Protein AF-A0A920LY20-F1 (afdb_monomer_lite)

pLDDT: mean 76.47, std 12.25, range [40.38, 89.88]

Structure (mmCIF, N/CA/C/O backbone):
data_AF-A0A920LY20-F1
#
_entry.id   AF-A0A920LY20-F1
#
loop_
_atom_site.group_PDB
_atom_site.id
_atom_site.type_symbol
_atom_site.label_atom_id
_atom_site.label_alt_id
_atom_site.label_comp_id
_atom_site.label_asym_id
_atom_site.label_entity_id
_atom_site.label_seq_id
_atom_site.pdbx_PDB_ins_code
_atom_site.Cartn_x
_atom_site.Cartn_y
_atom_site.Cartn_z
_atom_site.occupancy
_atom_site.B_iso_or_equiv
_atom_site.auth_seq_id
_atom_site.auth_comp_id
_atom_site.auth_asym_id
_atom_site.auth_atom_id
_atom_site.pdbx_PDB_model_num
ATOM 1 N N . MET A 1 1 ? 10.835 1.642 14.638 1.00 70.69 1 MET A N 1
ATOM 2 C CA . MET A 1 1 ? 9.613 1.029 15.186 1.00 70.69 1 MET A CA 1
ATOM 3 C C . MET A 1 1 ? 10.003 -0.316 15.751 1.00 70.69 1 MET A C 1
ATOM 5 O O . MET A 1 1 ? 10.782 -1.014 15.113 1.00 70.69 1 MET A O 1
ATOM 9 N N . THR A 1 2 ? 9.523 -0.653 16.938 1.00 85.81 2 THR A N 1
ATOM 10 C CA . THR A 1 2 ? 9.614 -2.015 17.473 1.00 85.81 2 THR A CA 1
ATOM 11 C C . THR A 1 2 ? 8.689 -2.956 16.682 1.00 85.81 2 THR A C 1
ATOM 13 O O . THR A 1 2 ? 7.772 -2.473 16.012 1.00 85.81 2 THR A O 1
ATOM 16 N N . PRO A 1 3 ? 8.862 -4.289 16.767 1.00 81.12 3 PRO A N 1
ATOM 17 C CA . PRO A 1 3 ? 7.944 -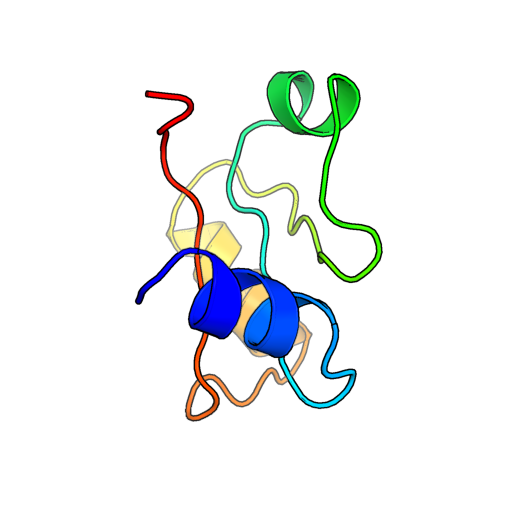5.241 16.131 1.00 81.12 3 PRO A CA 1
ATOM 18 C C . PRO A 1 3 ? 6.477 -5.063 16.554 1.00 81.12 3 PRO A C 1
ATOM 20 O O . PRO A 1 3 ? 5.566 -5.254 15.753 1.00 81.12 3 PRO A O 1
ATOM 23 N N . LEU A 1 4 ? 6.237 -4.639 17.799 1.00 85.69 4 LEU A N 1
ATOM 24 C CA . LEU A 1 4 ? 4.889 -4.370 18.297 1.00 85.69 4 LEU A CA 1
ATOM 25 C C . LEU A 1 4 ? 4.314 -3.070 17.717 1.00 85.69 4 LEU A C 1
ATOM 27 O O . LEU A 1 4 ? 3.175 -3.046 17.261 1.00 85.69 4 LEU A O 1
ATOM 31 N N . GLU A 1 5 ? 5.110 -1.997 17.682 1.00 83.81 5 GLU A N 1
ATOM 32 C CA . GLU A 1 5 ? 4.715 -0.749 17.011 1.00 83.81 5 GLU A CA 1
ATOM 33 C C . GLU A 1 5 ? 4.434 -0.979 15.525 1.00 83.81 5 GLU A C 1
ATOM 35 O O . GLU A 1 5 ? 3.560 -0.333 14.953 1.00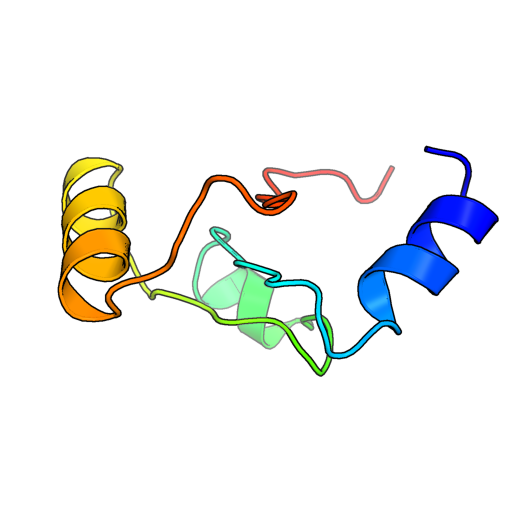 83.81 5 GLU A O 1
ATOM 40 N N . TRP A 1 6 ? 5.168 -1.907 14.912 1.00 79.81 6 TRP A N 1
ATOM 41 C CA . TRP A 1 6 ? 4.945 -2.346 13.547 1.00 79.81 6 TRP A CA 1
ATOM 42 C C . TRP A 1 6 ? 3.607 -3.059 13.377 1.00 79.81 6 TRP A C 1
ATOM 44 O O . TRP A 1 6 ? 2.816 -2.620 12.549 1.00 79.81 6 TRP A O 1
ATOM 54 N N . SER A 1 7 ? 3.317 -4.097 14.170 1.00 82.25 7 SER A N 1
ATOM 55 C CA . SER A 1 7 ? 2.031 -4.810 14.074 1.00 82.25 7 SER A CA 1
ATOM 56 C C . SER A 1 7 ? 0.859 -3.843 14.231 1.00 82.25 7 SER A C 1
ATOM 58 O O . SER A 1 7 ? -0.015 -3.785 13.370 1.00 82.25 7 SER A O 1
ATOM 60 N N . ASN A 1 8 ? 0.918 -2.980 15.252 1.00 86.69 8 ASN A N 1
ATOM 61 C CA . ASN A 1 8 ? -0.115 -1.977 15.508 1.00 86.69 8 ASN A CA 1
ATOM 62 C C . ASN A 1 8 ? -0.290 -1.004 14.332 1.00 86.69 8 ASN A C 1
ATOM 64 O O . ASN A 1 8 ? -1.404 -0.598 14.016 1.00 86.69 8 ASN A O 1
ATOM 68 N N . PHE A 1 9 ? 0.806 -0.622 13.674 1.00 83.75 9 PHE A N 1
ATOM 69 C CA . PHE A 1 9 ? 0.758 0.264 12.518 1.00 83.75 9 PHE A CA 1
ATOM 70 C C . PHE A 1 9 ? 0.108 -0.400 11.301 1.00 83.75 9 PHE A C 1
ATOM 72 O O . PHE A 1 9 ? -0.693 0.237 10.619 1.00 83.75 9 PHE A O 1
ATOM 79 N N . VAL A 1 10 ? 0.448 -1.663 11.029 1.00 80.06 10 VAL A N 1
ATOM 80 C CA . VAL A 1 10 ? -0.067 -2.406 9.869 1.00 80.06 10 VAL A CA 1
ATOM 81 C C . VAL A 1 10 ? -1.545 -2.784 10.041 1.00 80.06 10 VAL A C 1
ATOM 83 O O . VAL A 1 10 ? -2.287 -2.875 9.059 1.00 80.06 10 VAL A O 1
ATOM 86 N N . GLU A 1 11 ? -1.978 -3.000 11.282 1.00 83.44 11 GLU A N 1
ATOM 87 C CA . GLU A 1 11 ? -3.355 -3.370 11.624 1.00 83.44 11 GLU A CA 1
ATOM 88 C C . GLU A 1 11 ? -4.327 -2.184 11.653 1.00 83.44 11 GLU A C 1
ATOM 90 O O . GLU A 1 11 ? -5.525 -2.382 11.448 1.00 83.44 11 GLU A O 1
ATOM 95 N N . ASP A 1 12 ? -3.842 -0.958 11.867 1.00 85.00 12 ASP A N 1
ATOM 96 C CA . ASP A 1 12 ? -4.693 0.232 11.916 1.00 85.00 12 ASP A CA 1
ATOM 97 C C . ASP A 1 12 ? -5.229 0.597 10.513 1.00 85.00 12 ASP A C 1
ATOM 99 O O . ASP A 1 12 ? -4.455 0.973 9.625 1.00 85.00 12 ASP A O 1
ATOM 103 N N . PRO A 1 13 ? -6.559 0.538 10.293 1.00 82.38 13 PRO A N 1
ATOM 104 C CA . PRO A 1 13 ? -7.176 0.782 8.989 1.00 82.38 13 PRO A CA 1
ATOM 105 C C . PRO A 1 13 ? -7.082 2.242 8.525 1.00 82.38 13 PRO A C 1
ATOM 107 O O . PRO A 1 13 ? -7.390 2.532 7.369 1.00 82.38 13 PRO A O 1
ATOM 110 N N . ASN A 1 14 ? -6.679 3.167 9.400 1.00 83.38 14 ASN A N 1
ATOM 111 C CA . ASN A 1 14 ? -6.455 4.566 9.035 1.00 83.38 14 ASN A CA 1
ATOM 112 C C . ASN A 1 14 ? -5.079 4.791 8.395 1.00 83.38 14 ASN A C 1
ATOM 114 O O . ASN A 1 14 ? -4.841 5.854 7.812 1.00 83.38 14 ASN A O 1
ATOM 118 N N . ASN A 1 15 ? -4.172 3.815 8.493 1.00 83.75 15 ASN A N 1
ATOM 119 C CA . ASN A 1 15 ? -2.858 3.900 7.876 1.00 83.75 15 ASN A CA 1
ATOM 120 C C . ASN A 1 15 ? -2.909 3.461 6.413 1.00 83.75 15 ASN A C 1
ATOM 122 O O . ASN A 1 15 ? -3.572 2.497 6.035 1.00 83.75 15 ASN A O 1
ATOM 126 N N . ILE A 1 16 ? -2.157 4.177 5.578 1.00 81.94 16 ILE A N 1
ATOM 127 C CA . ILE A 1 16 ? -2.005 3.852 4.163 1.00 81.94 16 ILE A CA 1
ATOM 128 C C . ILE A 1 16 ? -0.658 3.162 3.986 1.00 81.94 16 ILE A C 1
ATOM 130 O O . ILE A 1 16 ? 0.399 3.774 4.150 1.00 81.94 16 ILE A O 1
ATOM 134 N N . ILE A 1 17 ? -0.705 1.889 3.610 1.00 83.88 17 ILE A N 1
ATOM 135 C CA . ILE A 1 17 ? 0.480 1.073 3.359 1.00 83.88 17 ILE A CA 1
ATOM 136 C C . ILE A 1 17 ? 0.635 0.941 1.850 1.00 83.88 17 ILE A C 1
ATOM 138 O O . ILE A 1 17 ? -0.281 0.476 1.173 1.00 83.88 17 ILE A O 1
ATOM 142 N N . ILE A 1 18 ? 1.779 1.361 1.313 1.00 83.88 18 ILE A N 1
ATOM 143 C CA . ILE A 1 18 ? 2.046 1.282 -0.125 1.00 83.88 18 ILE A CA 1
ATOM 144 C C . ILE A 1 18 ? 3.214 0.329 -0.346 1.00 83.88 18 ILE A C 1
ATOM 146 O O . ILE A 1 18 ? 4.347 0.616 0.038 1.00 83.88 18 ILE A O 1
ATOM 150 N N . ASP A 1 19 ? 2.926 -0.807 -0.971 1.00 82.25 19 ASP A N 1
ATOM 151 C CA . ASP A 1 19 ? 3.924 -1.820 -1.283 1.00 82.25 19 ASP A CA 1
ATOM 152 C C . ASP A 1 19 ? 4.579 -1.490 -2.625 1.00 82.25 19 ASP A C 1
ATOM 154 O O . ASP A 1 19 ? 3.999 -1.708 -3.685 1.00 82.25 19 ASP A O 1
ATOM 158 N N . VAL A 1 20 ? 5.768 -0.893 -2.582 1.00 79.69 20 VAL A N 1
ATOM 159 C CA . VAL A 1 20 ? 6.501 -0.443 -3.779 1.00 79.69 20 VAL A CA 1
ATOM 160 C C . VAL A 1 20 ? 7.442 -1.511 -4.343 1.00 79.69 20 VAL A C 1
ATOM 162 O O . VAL A 1 20 ? 8.236 -1.214 -5.237 1.00 79.69 20 VAL A O 1
ATOM 165 N N . ARG A 1 21 ? 7.372 -2.742 -3.822 1.00 79.06 21 ARG A N 1
ATOM 166 C CA . ARG A 1 21 ? 8.137 -3.883 -4.332 1.00 79.06 21 ARG A CA 1
ATOM 167 C C . ARG A 1 21 ? 7.632 -4.315 -5.703 1.00 79.06 21 ARG A C 1
ATOM 169 O O . ARG A 1 21 ? 6.513 -3.991 -6.115 1.00 79.06 21 ARG A O 1
ATOM 176 N N . ASN A 1 22 ? 8.464 -5.070 -6.414 1.00 74.25 22 ASN A N 1
ATOM 177 C CA . ASN A 1 22 ? 8.098 -5.569 -7.734 1.00 74.25 22 ASN A CA 1
ATOM 178 C C . ASN A 1 22 ? 6.969 -6.625 -7.662 1.00 74.25 22 ASN A C 1
ATOM 180 O O . ASN A 1 22 ? 6.690 -7.222 -6.620 1.00 74.25 22 ASN A O 1
ATOM 184 N N . ASP A 1 23 ? 6.323 -6.878 -8.803 1.00 74.25 23 ASP A N 1
ATOM 185 C CA . ASP A 1 23 ? 5.190 -7.810 -8.916 1.00 74.25 23 ASP A CA 1
ATOM 186 C C . ASP A 1 23 ? 5.521 -9.255 -8.510 1.00 74.25 23 ASP A C 1
ATOM 188 O O . ASP A 1 23 ? 4.619 -10.005 -8.137 1.00 74.25 23 ASP A O 1
ATOM 192 N N . TYR A 1 24 ? 6.788 -9.670 -8.592 1.00 73.94 24 TYR A N 1
ATOM 193 C CA . TYR A 1 24 ? 7.201 -11.004 -8.159 1.00 73.94 24 TYR A CA 1
ATOM 194 C C . TYR A 1 24 ? 7.164 -11.110 -6.631 1.00 73.94 24 TYR A C 1
ATOM 196 O O . TYR A 1 24 ? 6.535 -12.017 -6.092 1.00 73.94 24 TYR A O 1
ATOM 204 N N . GLU A 1 25 ? 7.752 -10.144 -5.931 1.00 73.44 25 GLU A N 1
ATOM 205 C CA . GLU A 1 25 ? 7.769 -10.092 -4.465 1.00 73.44 25 GLU A CA 1
ATOM 206 C C . GLU A 1 25 ? 6.362 -9.949 -3.870 1.00 73.44 25 GLU A C 1
ATOM 208 O O . GLU A 1 25 ? 6.050 -10.582 -2.861 1.00 73.44 25 GLU A O 1
ATOM 213 N N . ASN A 1 26 ? 5.481 -9.193 -4.532 1.00 70.81 26 ASN A N 1
ATOM 214 C CA . ASN A 1 26 ? 4.080 -9.058 -4.118 1.00 70.81 26 ASN A CA 1
ATOM 215 C C . ASN A 1 26 ? 3.324 -10.395 -4.156 1.00 70.81 26 ASN A C 1
ATOM 217 O O . ASN A 1 26 ? 2.467 -10.641 -3.308 1.00 70.81 26 ASN A O 1
ATOM 221 N N . LYS A 1 27 ? 3.651 -11.276 -5.111 1.00 74.19 27 LYS A N 1
ATOM 222 C CA . LYS A 1 27 ? 3.039 -12.610 -5.231 1.00 74.19 27 LYS A CA 1
ATOM 223 C C . LYS A 1 27 ? 3.515 -13.587 -4.160 1.00 74.19 27 LYS A C 1
ATOM 225 O O . LYS A 1 27 ? 2.779 -14.514 -3.841 1.00 74.19 27 LYS A O 1
ATOM 230 N N . VAL A 1 28 ? 4.717 -13.387 -3.615 1.00 77.94 28 VAL A N 1
ATOM 231 C CA . VAL A 1 28 ? 5.238 -14.187 -2.491 1.00 77.94 28 VAL A CA 1
ATOM 232 C C . VAL A 1 28 ? 4.468 -13.871 -1.206 1.00 77.94 28 VAL A C 1
ATOM 234 O O . VAL A 1 28 ? 4.251 -14.748 -0.376 1.00 77.94 28 VAL A O 1
ATOM 237 N N . GLY A 1 29 ? 4.001 -12.632 -1.067 1.00 72.62 29 GLY A N 1
ATOM 238 C CA . GLY A 1 29 ? 3.121 -12.216 0.013 1.00 72.62 29 GLY A CA 1
ATOM 239 C C . GLY A 1 29 ? 3.197 -10.714 0.232 1.00 72.62 29 GLY A C 1
ATOM 240 O O . GLY A 1 29 ? 4.257 -10.101 0.097 1.00 72.62 29 GLY A O 1
ATOM 241 N N . THR A 1 30 ? 2.069 -10.115 0.594 1.00 76.38 30 THR A N 1
ATOM 242 C CA . THR A 1 30 ? 1.973 -8.703 0.967 1.00 76.38 30 THR A CA 1
ATOM 243 C C . THR A 1 30 ? 1.063 -8.550 2.183 1.00 76.38 30 THR A C 1
ATOM 245 O O . THR A 1 30 ? 0.309 -9.464 2.529 1.00 76.38 30 THR A O 1
ATOM 248 N N . PHE A 1 31 ? 1.141 -7.407 2.860 1.00 77.88 31 PHE A N 1
ATOM 249 C CA . PHE A 1 31 ? 0.237 -7.112 3.965 1.00 77.88 31 PHE A CA 1
ATOM 250 C C . PHE A 1 31 ? -1.193 -6.962 3.452 1.00 77.88 31 PHE A C 1
ATOM 252 O O . PHE A 1 31 ? -1.432 -6.352 2.415 1.00 77.88 31 PHE A O 1
ATOM 259 N N . LYS A 1 32 ? -2.163 -7.480 4.210 1.00 77.62 32 LYS A N 1
ATOM 260 C CA . LYS A 1 32 ? -3.581 -7.519 3.815 1.00 77.62 32 LYS A CA 1
ATOM 261 C C . LYS A 1 32 ? -4.155 -6.150 3.417 1.00 77.62 32 LYS A C 1
ATOM 263 O O . LYS A 1 32 ? -5.030 -6.089 2.561 1.00 77.62 32 LYS A O 1
ATOM 268 N N . ASN A 1 33 ? -3.654 -5.077 4.027 1.00 78.94 33 ASN A N 1
ATOM 269 C CA . ASN A 1 33 ? -4.129 -3.708 3.819 1.00 78.94 33 ASN A CA 1
ATOM 270 C C . ASN A 1 33 ? -3.208 -2.881 2.902 1.00 78.94 33 ASN A C 1
ATOM 272 O O . ASN A 1 33 ? -3.371 -1.665 2.806 1.00 78.94 33 ASN A O 1
ATOM 276 N N . SER A 1 34 ? -2.213 -3.504 2.260 1.00 84.06 34 SER A N 1
ATOM 277 C CA . SER A 1 34 ? -1.292 -2.789 1.381 1.00 84.06 34 SER A CA 1
ATOM 278 C C . SER A 1 34 ? -1.911 -2.496 0.014 1.00 84.06 34 SER A C 1
ATOM 280 O O . SER A 1 34 ? -2.755 -3.230 -0.506 1.00 84.06 34 SER A O 1
ATOM 282 N N . ILE A 1 35 ? -1.456 -1.404 -0.592 1.00 85.06 35 ILE A N 1
ATOM 283 C CA . ILE A 1 35 ? -1.763 -1.051 -1.972 1.00 85.06 35 ILE A CA 1
ATOM 284 C C . ILE A 1 35 ? -0.476 -1.193 -2.775 1.00 85.06 35 ILE A C 1
ATOM 286 O O . ILE A 1 35 ? 0.481 -0.459 -2.541 1.00 85.06 35 ILE A O 1
ATOM 290 N N . SER A 1 36 ? -0.459 -2.106 -3.744 1.00 85.69 36 SER A N 1
ATOM 291 C CA . SER A 1 36 ? 0.619 -2.160 -4.730 1.00 85.69 36 SER A CA 1
ATOM 292 C C . SER A 1 36 ? 0.289 -1.216 -5.891 1.00 85.69 36 SER A C 1
ATOM 294 O O . SER A 1 36 ? -0.757 -1.375 -6.530 1.00 85.69 36 SER A O 1
ATOM 296 N N . PRO A 1 37 ? 1.128 -0.204 -6.175 1.00 83.44 37 PRO A N 1
ATOM 297 C CA . PRO A 1 37 ? 0.869 0.748 -7.243 1.00 83.44 37 PRO A CA 1
ATOM 298 C C . PRO A 1 37 ? 1.227 0.178 -8.628 1.00 83.44 37 PRO A C 1
ATOM 300 O O . PRO A 1 37 ? 0.859 0.788 -9.629 1.00 83.44 37 PRO A O 1
ATOM 303 N N . ASN A 1 38 ? 1.919 -0.973 -8.685 1.00 82.75 38 ASN A N 1
ATOM 304 C CA . ASN A 1 38 ? 2.491 -1.583 -9.892 1.00 82.75 38 ASN A CA 1
ATOM 305 C C . ASN A 1 38 ? 3.236 -0.563 -10.773 1.00 82.75 38 ASN A C 1
ATOM 307 O O . ASN A 1 38 ? 2.922 -0.350 -11.945 1.00 82.75 38 ASN A O 1
ATOM 311 N N . THR A 1 39 ? 4.196 0.133 -10.165 1.00 83.06 39 THR A N 1
ATOM 312 C CA . THR A 1 39 ? 4.974 1.192 -10.819 1.00 83.06 39 THR A CA 1
ATOM 313 C C . THR A 1 39 ? 6.408 0.746 -11.027 1.00 83.06 39 THR A C 1
ATOM 315 O O . THR A 1 39 ? 7.033 0.224 -10.107 1.00 83.06 39 THR A O 1
ATOM 318 N N . LYS A 1 40 ? 6.959 1.009 -12.211 1.00 79.94 40 LYS A N 1
ATOM 319 C CA . LYS A 1 40 ? 8.315 0.592 -12.603 1.00 79.94 40 LYS A CA 1
ATOM 320 C C . LYS A 1 40 ? 9.392 1.605 -12.233 1.00 79.94 40 LYS A C 1
ATOM 322 O O . LYS A 1 40 ? 10.578 1.299 -12.284 1.00 79.94 40 LYS A O 1
ATOM 327 N N . ASN A 1 41 ? 8.998 2.834 -11.919 1.00 80.31 41 ASN A N 1
ATOM 328 C CA . ASN A 1 41 ? 9.910 3.911 -11.562 1.00 80.31 41 ASN A CA 1
ATOM 329 C C . ASN A 1 41 ? 9.229 4.929 -10.639 1.00 80.31 41 ASN A C 1
ATOM 331 O O . ASN A 1 41 ? 8.011 4.960 -10.463 1.00 80.31 41 ASN A O 1
ATOM 335 N N . PHE A 1 42 ? 10.041 5.817 -10.074 1.00 81.25 42 PHE A N 1
ATOM 336 C CA . PHE A 1 42 ? 9.580 6.822 -9.122 1.00 81.25 42 PHE A CA 1
ATOM 337 C C . PHE A 1 42 ? 8.613 7.862 -9.717 1.00 81.25 42 PHE A C 1
ATOM 339 O O . PHE A 1 42 ? 7.810 8.448 -8.989 1.00 81.25 42 PHE A O 1
ATOM 346 N N . ARG A 1 43 ? 8.668 8.119 -11.031 1.00 87.19 43 ARG A N 1
ATOM 347 C CA . ARG A 1 43 ? 7.742 9.055 -11.687 1.00 87.19 43 ARG A CA 1
ATOM 348 C C . ARG A 1 43 ? 6.334 8.468 -11.724 1.00 87.19 43 ARG A C 1
ATOM 350 O O . ARG A 1 43 ? 5.404 9.131 -11.278 1.00 87.19 43 ARG A O 1
ATOM 357 N N . GLU A 1 44 ? 6.208 7.214 -12.144 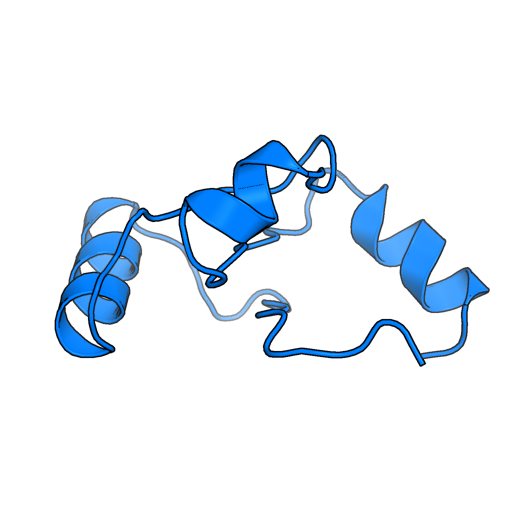1.00 87.50 44 GLU A N 1
ATOM 358 C CA . GLU A 1 44 ? 4.939 6.481 -12.125 1.00 87.50 44 GLU A CA 1
ATOM 359 C C . GLU A 1 44 ? 4.358 6.386 -10.707 1.00 87.50 44 GLU A C 1
ATOM 361 O O . GLU A 1 44 ? 3.157 6.567 -10.519 1.00 87.50 44 GLU A O 1
ATOM 366 N N . PHE A 1 45 ? 5.206 6.200 -9.689 1.00 85.19 45 PHE A N 1
ATOM 367 C CA . PHE A 1 45 ? 4.781 6.248 -8.287 1.00 85.19 45 PHE A CA 1
ATOM 368 C C . PHE A 1 45 ? 4.170 7.603 -7.898 1.00 85.19 45 PHE A C 1
ATOM 370 O O . PHE A 1 45 ? 3.092 7.658 -7.302 1.00 85.19 45 PHE A O 1
ATOM 377 N N . LYS A 1 46 ? 4.817 8.717 -8.265 1.00 85.00 46 LYS A N 1
ATOM 378 C CA . LYS A 1 46 ? 4.270 10.065 -8.025 1.00 85.00 46 LYS A CA 1
ATOM 379 C C . LYS A 1 46 ? 2.927 10.268 -8.720 1.00 85.00 46 LYS A C 1
ATOM 381 O O . LYS A 1 46 ? 2.036 10.898 -8.148 1.00 85.00 46 LYS A O 1
ATOM 386 N N . ASP A 1 47 ? 2.781 9.749 -9.931 1.00 89.88 47 ASP A N 1
ATOM 387 C CA . ASP A 1 47 ? 1.538 9.857 -10.691 1.00 89.88 47 ASP A CA 1
ATOM 388 C C . ASP A 1 47 ? 0.426 9.006 -10.068 1.00 89.88 47 ASP A C 1
ATOM 390 O O . ASP A 1 47 ? -0.705 9.479 -9.940 1.00 89.88 47 ASP A O 1
ATOM 394 N N . PHE A 1 48 ? 0.747 7.805 -9.577 1.00 88.25 48 PHE A N 1
ATOM 395 C CA . PHE A 1 48 ? -0.170 6.970 -8.799 1.00 88.25 48 PHE A CA 1
ATOM 396 C C . PHE A 1 48 ? -0.692 7.703 -7.555 1.00 88.25 48 PHE A C 1
ATOM 398 O O . PHE A 1 48 ? -1.907 7.794 -7.360 1.00 88.25 48 PHE A O 1
ATOM 405 N N . VAL A 1 49 ? 0.209 8.281 -6.755 1.00 86.56 49 VAL A N 1
ATOM 406 C CA . VAL A 1 49 ? -0.127 9.046 -5.542 1.00 86.56 49 VAL A CA 1
ATOM 407 C C . VAL A 1 49 ? -1.099 10.180 -5.860 1.00 86.56 49 VAL A C 1
ATOM 409 O O . VAL A 1 49 ? -2.130 10.320 -5.198 1.00 86.56 49 VAL A O 1
ATOM 412 N N . LYS A 1 50 ? -0.786 10.974 -6.893 1.00 88.19 50 LYS A N 1
ATOM 413 C CA . LYS A 1 50 ? -1.626 12.097 -7.331 1.00 88.19 50 LYS A CA 1
ATOM 414 C C . LYS A 1 50 ? -2.992 11.617 -7.807 1.00 88.19 50 LYS A C 1
ATOM 416 O O . LYS A 1 50 ? -4.007 12.157 -7.382 1.00 88.19 50 LYS A O 1
ATOM 421 N N . LYS A 1 51 ? -3.031 10.583 -8.653 1.00 89.56 51 LYS A N 1
ATOM 422 C CA . LYS A 1 51 ? -4.272 10.029 -9.215 1.00 89.56 51 LYS A CA 1
ATOM 423 C C . LYS A 1 51 ? -5.196 9.468 -8.137 1.00 89.56 51 LYS A C 1
ATOM 425 O O . LYS A 1 51 ? -6.412 9.584 -8.250 1.00 89.56 51 LYS A O 1
ATOM 430 N N . LYS A 1 52 ? -4.628 8.856 -7.098 1.00 86.69 52 LYS A N 1
ATOM 431 C CA . LYS A 1 52 ? -5.375 8.333 -5.949 1.00 86.69 52 LYS A CA 1
ATOM 432 C C . LYS A 1 52 ? -5.711 9.405 -4.908 1.00 86.69 52 LYS A C 1
ATOM 434 O O . LYS A 1 52 ? -6.372 9.078 -3.929 1.00 86.69 52 LYS A O 1
ATOM 439 N N . ASN A 1 53 ? -5.281 10.654 -5.121 1.00 85.38 53 ASN A N 1
ATOM 440 C CA . ASN A 1 53 ? -5.424 11.765 -4.182 1.00 85.38 53 ASN A CA 1
ATOM 441 C C . ASN A 1 53 ? -4.978 11.380 -2.758 1.00 85.38 53 ASN A C 1
ATOM 443 O O . ASN A 1 53 ? -5.616 11.740 -1.768 1.00 85.38 53 ASN A O 1
ATOM 447 N N . LEU A 1 54 ? -3.909 10.580 -2.659 1.00 80.56 54 L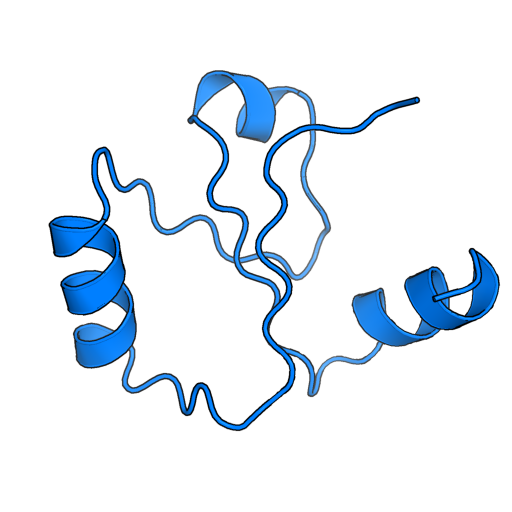EU A N 1
ATOM 448 C CA . LEU A 1 54 ? -3.431 10.097 -1.370 1.00 80.56 54 LEU A CA 1
ATOM 449 C C . LEU A 1 54 ? -2.791 11.262 -0.627 1.00 80.56 54 LEU A C 1
ATOM 451 O O . LEU A 1 54 ? -1.810 11.851 -1.089 1.00 80.56 54 LEU A O 1
ATOM 455 N N . ASN A 1 55 ? -3.330 11.576 0.549 1.00 74.62 55 ASN A N 1
ATOM 456 C CA . ASN A 1 55 ? -2.702 12.538 1.432 1.00 74.62 55 ASN A CA 1
ATOM 457 C C . ASN A 1 55 ? -1.511 11.880 2.129 1.00 74.62 55 ASN A C 1
ATOM 459 O O . ASN A 1 55 ? -1.618 11.291 3.204 1.00 74.62 55 ASN A O 1
ATOM 463 N N . LEU A 1 56 ? -0.356 12.032 1.4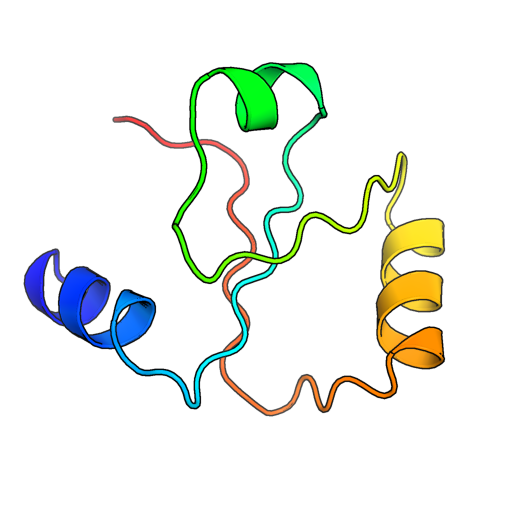95 1.00 68.94 56 LEU A N 1
ATOM 464 C CA . LEU A 1 56 ? 0.920 11.505 1.950 1.00 68.94 56 LEU A CA 1
ATOM 465 C C . LEU A 1 56 ? 1.458 12.147 3.244 1.00 68.94 56 LEU A C 1
ATOM 467 O O . LEU A 1 56 ? 2.554 11.805 3.678 1.00 68.94 56 LEU A O 1
ATOM 471 N N . LYS A 1 57 ? 0.722 13.083 3.865 1.00 62.09 57 LYS A N 1
ATOM 472 C CA . LYS A 1 57 ? 1.044 13.581 5.212 1.00 62.09 57 LYS A CA 1
ATOM 473 C C . LYS A 1 57 ? 0.770 12.542 6.308 1.00 62.09 57 LYS A C 1
ATOM 475 O O . LYS A 1 57 ? 1.303 12.691 7.404 1.00 62.09 57 LYS A O 1
ATOM 480 N N . GLY A 1 58 ? -0.041 11.515 6.031 1.00 56.31 58 GLY A N 1
ATOM 481 C CA . GLY A 1 58 ? -0.111 10.309 6.860 1.00 56.31 58 GLY A CA 1
ATOM 482 C C . GLY A 1 58 ? 1.170 9.487 6.714 1.00 56.31 58 GLY A C 1
ATOM 483 O O . GLY A 1 58 ? 1.814 9.532 5.668 1.00 56.31 58 GLY A O 1
ATOM 484 N N . LYS A 1 59 ? 1.571 8.761 7.763 1.00 58.78 59 LYS A N 1
ATOM 485 C CA . LYS A 1 59 ? 2.767 7.908 7.741 1.00 58.78 59 LYS A CA 1
ATOM 486 C C . LYS A 1 59 ? 2.638 6.901 6.593 1.00 58.78 59 LYS A C 1
ATOM 488 O O . LYS A 1 59 ? 1.844 5.974 6.676 1.00 58.78 59 LYS A O 1
ATOM 493 N N . ILE A 1 60 ? 3.396 7.100 5.522 1.00 60.94 60 ILE A N 1
ATOM 494 C CA . ILE A 1 60 ? 3.556 6.104 4.464 1.00 60.94 60 ILE A CA 1
ATOM 495 C C . ILE A 1 60 ? 4.731 5.258 4.856 1.00 60.94 60 ILE A C 1
ATOM 497 O O . ILE A 1 60 ? 5.790 5.783 5.210 1.00 60.94 60 ILE A O 1
ATOM 501 N N . LEU A 1 61 ? 4.563 3.961 4.706 1.00 61.84 61 LEU A N 1
ATOM 502 C CA . LEU A 1 61 ? 5.676 3.062 4.816 1.00 61.84 61 LEU A CA 1
ATOM 503 C C . LEU A 1 61 ? 5.845 2.333 3.490 1.00 61.84 61 LEU A C 1
ATOM 505 O O . LEU A 1 61 ? 5.012 1.522 3.097 1.00 61.84 61 LEU A O 1
ATOM 509 N N . ALA A 1 62 ? 6.897 2.728 2.775 1.00 60.16 62 ALA A N 1
ATOM 510 C CA . ALA A 1 62 ? 7.332 2.111 1.535 1.00 60.16 62 ALA A CA 1
ATOM 511 C C . ALA A 1 62 ? 8.391 1.063 1.889 1.00 60.16 62 ALA A C 1
ATOM 513 O O . ALA A 1 62 ? 9.463 1.405 2.386 1.00 60.16 62 ALA A O 1
ATOM 514 N N . PHE A 1 63 ? 8.068 -0.211 1.678 1.00 63.62 63 PHE A N 1
ATOM 515 C CA . PHE A 1 63 ? 8.992 -1.314 1.924 1.00 63.62 63 PHE A CA 1
ATOM 516 C C . PHE A 1 63 ? 9.946 -1.440 0.727 1.00 63.62 63 PHE A C 1
ATOM 518 O O . PHE A 1 63 ? 9.513 -1.729 -0.386 1.00 63.62 63 PHE A O 1
ATOM 525 N N . LEU A 1 64 ? 11.239 -1.198 0.944 1.00 52.41 64 LEU A N 1
ATOM 526 C CA . LEU A 1 64 ? 12.309 -1.447 -0.023 1.00 52.41 64 LEU A CA 1
ATOM 527 C C . LEU A 1 64 ? 13.316 -2.374 0.662 1.00 52.41 64 LEU A C 1
ATOM 529 O O . LEU A 1 64 ? 14.208 -1.888 1.340 1.00 52.41 64 LEU A O 1
ATOM 533 N N . TYR A 1 65 ? 13.115 -3.684 0.490 1.00 41.97 65 TYR A N 1
ATOM 534 C CA . TYR A 1 65 ? 13.932 -4.799 0.995 1.00 41.97 65 TYR A CA 1
ATOM 535 C C . TYR A 1 65 ? 14.182 -4.869 2.517 1.00 41.97 65 TYR A C 1
ATOM 537 O O . TYR A 1 65 ? 14.654 -3.932 3.147 1.00 41.97 65 TYR A O 1
ATOM 545 N N . GLY A 1 66 ? 13.914 -6.045 3.096 1.00 41.53 66 GLY A N 1
ATOM 546 C CA . GLY A 1 66 ? 14.299 -6.374 4.472 1.00 41.53 66 GLY A CA 1
ATOM 547 C C . GLY A 1 66 ? 13.403 -7.423 5.126 1.00 41.53 66 GLY A C 1
ATOM 548 O O . GLY A 1 66 ? 12.619 -7.093 6.008 1.00 41.53 66 GLY A O 1
ATOM 549 N N . TRP A 1 67 ? 13.490 -8.676 4.671 1.00 40.38 67 TRP A N 1
ATOM 550 C CA . TRP A 1 67 ? 13.446 -9.800 5.611 1.00 40.38 67 TRP A CA 1
ATOM 551 C C . TRP A 1 67 ? 14.906 -10.080 5.967 1.00 40.38 67 TRP A C 1
ATOM 553 O O . TRP A 1 67 ? 15.563 -10.836 5.261 1.00 40.38 67 TRP A O 1
ATOM 563 N N . ASP A 1 68 ? 15.403 -9.353 6.962 1.00 40.44 68 ASP A N 1
ATOM 564 C CA . ASP A 1 68 ? 16.483 -9.735 7.880 1.00 40.44 68 ASP A CA 1
ATOM 565 C C . ASP A 1 68 ? 16.347 -8.866 9.139 1.00 40.44 68 ASP A C 1
ATOM 567 O O . ASP A 1 68 ? 16.146 -7.635 8.986 1.00 40.44 68 ASP A O 1
#

Sequence (68 aa):
MTPLEWSNFVEDPNNIIIDVRNDYENKVGTFKNSISPNTKNFREFKDFVKKKNLNLKGKILAFLYGWD

Foldseek 3Di:
DPVVVVVVQLPDLVAAEEEADAPVVVVVHDRPRYDHQNDPDPVSVVVSCVVVVPPPVGDYDYDDDDPD

Secondary structure (DSSP, 8-state):
--HHHHHHHHH-TTS-EE--S-HHHHHH---TTEE----SSHHHHHHHHHHT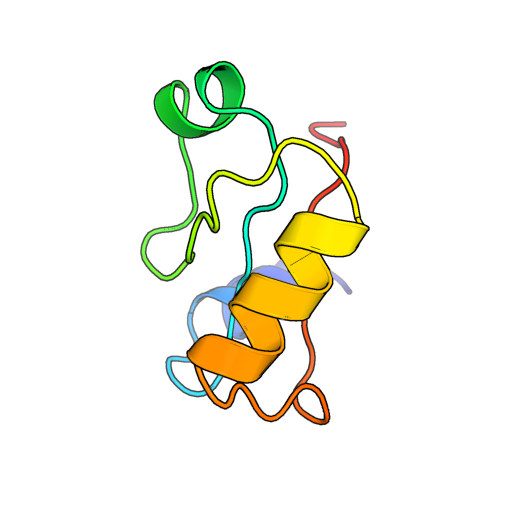T--TTS--EE--S---

Radius of gyration: 12.27 Å; chains: 1; bounding box: 24×28×31 Å